Protein AF-A0A5E4JJA9-F1 (afdb_monomer_lite)

Secondary structure (DSSP, 8-state):
-------PPP---------TT---HHHHHHHT--SHHHHHHHHHHH-SEE-SSSEEPHHHHHHHHHHHHHH---GGGS--GGGHHHHHHHHHHHHHHH-GGG--

Radius of gyration: 18.64 Å; chains: 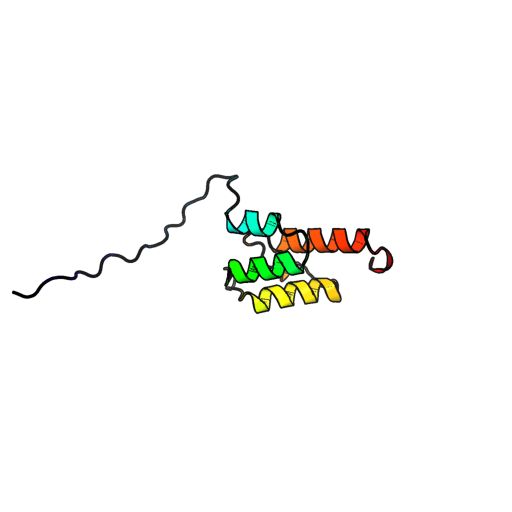1; bounding box: 67×38×30 Å

pLDDT: mean 76.67, std 15.08, range [46.06, 92.56]

Sequence (104 aa):
MVERFKAGPKPEFAGEKRPDGIKTFEEKLVDGAKTFDALYETIEKIGPVKGSRETFAPERLKRLIEEYREDGRSSIAITRTHGIRAKAIELLREEAIENPSRRY

Foldseek 3Di:
DDDDDDPDDDPPPPPDPPPPPDQDPLLVQCVPQLALVSNLVSLVVVAWDDAPPGIHGSVRLNVLLVCCLVVVDDLVVHGPPSNSSVSSVVNSVVVCVVPVVPDD

Structure (mmCIF, N/CA/C/O backbone):
data_AF-A0A5E4JJA9-F1
#
_entry.id   AF-A0A5E4JJA9-F1
#
loop_
_atom_site.group_PDB
_atom_si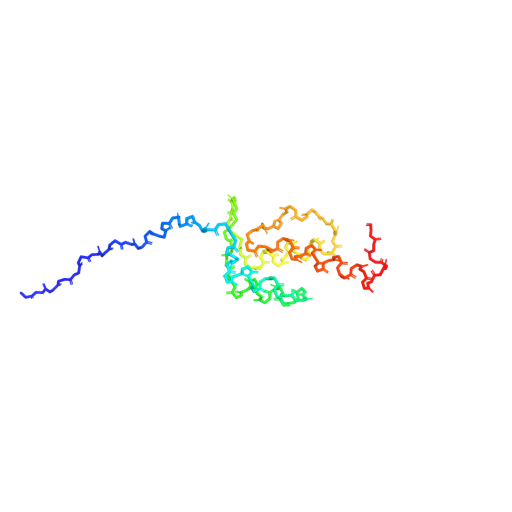te.id
_atom_site.type_symbol
_atom_site.label_atom_id
_atom_site.label_alt_id
_atom_site.label_comp_id
_atom_site.label_asym_id
_atom_site.label_entity_id
_atom_site.label_seq_id
_atom_site.pdbx_PDB_ins_code
_atom_site.Cartn_x
_atom_site.Cartn_y
_atom_site.Cartn_z
_atom_site.occupancy
_atom_site.B_iso_or_equiv
_atom_site.auth_seq_id
_atom_site.auth_comp_id
_atom_site.auth_asym_id
_atom_site.auth_atom_id
_atom_site.pdbx_PDB_model_num
ATOM 1 N N . MET A 1 1 ? -51.008 25.317 14.284 1.00 51.00 1 MET A N 1
ATOM 2 C CA . MET A 1 1 ? -50.347 24.070 14.710 1.00 51.00 1 MET A CA 1
ATOM 3 C C . MET A 1 1 ? -49.794 23.390 13.467 1.00 51.00 1 MET A C 1
ATOM 5 O O . MET A 1 1 ? -50.563 22.777 12.751 1.00 51.00 1 MET A O 1
ATOM 9 N N . VAL A 1 2 ? -48.514 23.608 13.160 1.00 51.53 2 VAL A N 1
ATOM 10 C CA . VAL A 1 2 ? -47.625 22.670 12.449 1.00 51.53 2 VAL A CA 1
ATOM 11 C C . VAL A 1 2 ? -46.193 23.136 12.701 1.00 51.53 2 VAL A C 1
ATOM 13 O O . VAL A 1 2 ? -45.882 24.324 12.626 1.00 51.53 2 VAL A O 1
ATOM 16 N N . GLU A 1 3 ? -45.382 22.187 13.136 1.00 50.22 3 GLU A N 1
ATOM 17 C CA . GLU A 1 3 ? -44.037 22.340 13.666 1.00 50.22 3 GLU A CA 1
ATOM 18 C C . GLU A 1 3 ? -42.979 22.549 12.566 1.00 50.22 3 GLU A C 1
ATOM 20 O O . GLU A 1 3 ? -43.141 22.087 11.442 1.00 50.22 3 GLU A O 1
ATOM 25 N N . ARG A 1 4 ? -41.921 23.298 12.932 1.00 55.94 4 ARG A N 1
ATOM 26 C CA . ARG A 1 4 ? -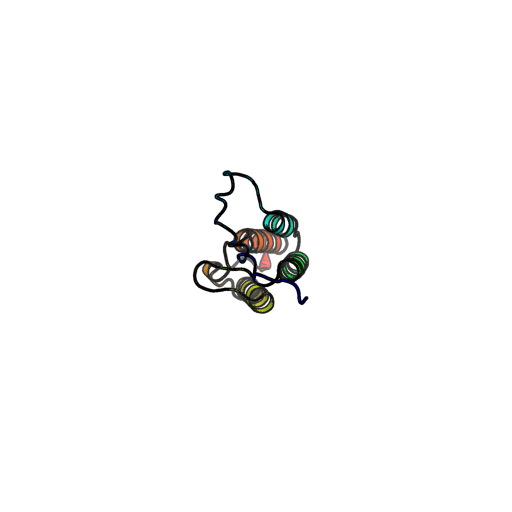40.466 23.009 12.804 1.00 55.94 4 ARG A CA 1
ATOM 27 C C . ARG A 1 4 ? -40.083 22.065 11.646 1.00 55.94 4 ARG A C 1
ATOM 29 O O . ARG A 1 4 ? -40.631 20.990 11.533 1.00 55.94 4 ARG A O 1
ATOM 36 N N . PHE A 1 5 ? -39.124 22.392 10.778 1.00 53.62 5 PHE A N 1
ATOM 37 C CA . PHE A 1 5 ? -37.686 22.351 11.075 1.00 53.62 5 PHE A CA 1
ATOM 38 C C . PHE A 1 5 ? -36.918 23.417 10.272 1.00 53.62 5 PHE A C 1
ATOM 40 O O . PHE A 1 5 ? -36.905 23.404 9.043 1.00 53.62 5 PHE A O 1
ATOM 47 N N . LYS A 1 6 ? -36.214 24.317 10.973 1.00 54.97 6 LYS A N 1
ATOM 48 C CA . LYS A 1 6 ? -35.096 25.069 10.389 1.00 54.97 6 LYS A CA 1
ATOM 49 C C . LYS A 1 6 ? -34.006 24.054 10.051 1.00 54.97 6 LYS A C 1
ATOM 51 O O . LYS A 1 6 ? -33.547 23.354 10.951 1.00 54.97 6 LYS A O 1
ATOM 56 N N . ALA A 1 7 ? -33.609 23.974 8.783 1.00 56.59 7 ALA A N 1
ATOM 57 C CA . ALA A 1 7 ? -32.418 23.243 8.376 1.00 56.59 7 ALA A CA 1
ATOM 58 C C . ALA A 1 7 ? -31.227 23.783 9.184 1.00 56.59 7 ALA A C 1
ATOM 60 O O . ALA A 1 7 ? -30.853 24.948 9.046 1.00 56.59 7 ALA A O 1
ATOM 61 N N . GLY A 1 8 ? -30.706 22.962 10.097 1.00 53.75 8 GLY A N 1
ATOM 62 C CA . GLY A 1 8 ? -29.507 23.289 10.856 1.00 53.75 8 GLY A CA 1
ATOM 63 C C . GLY A 1 8 ? -28.311 23.469 9.915 1.00 53.75 8 GLY A C 1
ATOM 64 O O . GLY A 1 8 ? -28.317 22.918 8.808 1.00 53.75 8 GLY A O 1
ATOM 65 N N . PRO A 1 9 ? -27.291 24.243 10.316 1.00 54.25 9 PRO A N 1
ATOM 66 C CA . PRO A 1 9 ? -26.072 24.355 9.532 1.00 54.25 9 PRO A CA 1
ATOM 67 C C . PRO A 1 9 ? -25.464 22.960 9.349 1.00 54.25 9 PRO A C 1
ATOM 69 O O . PRO A 1 9 ? -25.360 22.182 10.299 1.00 54.25 9 PRO A O 1
ATOM 72 N N . LYS A 1 10 ? -25.093 22.636 8.104 1.00 60.97 10 LYS A N 1
ATOM 73 C CA . LYS A 1 10 ? -24.273 21.459 7.790 1.00 60.97 10 LYS A CA 1
ATOM 74 C C . LYS A 1 10 ? -23.032 21.511 8.690 1.00 60.97 10 LYS A C 1
ATOM 76 O O . LYS A 1 10 ? -22.473 22.600 8.818 1.00 60.97 10 LYS A O 1
ATOM 81 N N . PRO A 1 11 ? -22.572 20.399 9.288 1.00 51.75 11 PRO A N 1
ATOM 82 C CA . PRO A 1 11 ? -21.258 20.393 9.905 1.00 51.75 11 PRO A CA 1
ATOM 83 C C . PRO A 1 11 ? -20.228 20.601 8.790 1.00 51.75 11 PRO A C 1
ATOM 85 O O . PRO A 1 11 ? -19.859 19.677 8.065 1.00 51.75 11 PRO A O 1
ATOM 88 N N . GLU A 1 12 ? -19.808 21.851 8.611 1.00 46.06 12 GLU A N 1
ATOM 89 C CA . GLU A 1 12 ? -18.504 22.167 8.058 1.00 46.06 12 GLU A CA 1
ATOM 90 C C . GLU A 1 12 ? -17.502 21.464 8.967 1.00 46.06 12 GLU A C 1
ATOM 92 O O . GLU A 1 12 ? -17.287 21.873 10.108 1.00 46.06 12 GLU A O 1
ATOM 97 N N . PHE A 1 13 ? -16.930 20.360 8.485 1.00 50.88 13 PHE A N 1
ATOM 98 C CA . PHE A 1 13 ? -15.725 19.790 9.068 1.00 50.88 13 PHE A CA 1
ATOM 99 C C . PHE A 1 13 ? -14.610 20.806 8.831 1.00 50.88 13 PHE A C 1
ATOM 101 O O . PHE A 1 13 ? -13.872 20.748 7.845 1.00 50.88 13 PHE A O 1
ATOM 108 N N . ALA A 1 14 ? -14.586 21.803 9.715 1.00 46.41 14 ALA A N 1
ATOM 109 C CA . ALA A 1 14 ? -13.540 22.783 9.851 1.00 46.41 14 ALA A CA 1
ATOM 110 C C . ALA A 1 14 ? -12.207 22.039 9.871 1.00 46.41 14 ALA A C 1
ATOM 112 O O . ALA A 1 14 ? -12.066 21.010 10.533 1.00 46.41 14 ALA A O 1
ATOM 113 N N . GLY A 1 15 ? -11.253 22.549 9.093 1.00 50.06 15 GLY A N 1
ATOM 114 C CA . GLY A 1 15 ? -9.887 22.058 9.055 1.00 50.06 15 GLY A CA 1
ATOM 115 C C . GLY A 1 15 ? -9.256 22.168 10.435 1.00 50.06 15 GLY A C 1
ATOM 116 O O . GLY A 1 15 ? -8.620 23.167 10.761 1.00 50.06 15 GLY A O 1
ATOM 117 N N . GLU A 1 16 ? -9.442 21.134 11.243 1.00 48.19 16 GLU A N 1
ATOM 118 C CA . GLU A 1 16 ? -8.781 20.983 12.520 1.00 48.19 16 GLU A CA 1
ATOM 119 C C . GLU A 1 16 ? -7.312 20.707 12.206 1.00 48.19 16 GLU A C 1
ATOM 121 O O . GLU A 1 16 ? -6.943 19.633 11.718 1.00 48.19 16 GLU A O 1
ATOM 126 N N . LYS A 1 17 ? -6.468 21.731 12.387 1.00 52.50 17 LYS A N 1
ATOM 127 C CA . LYS A 1 17 ? -5.017 21.558 12.407 1.00 52.50 17 LYS A CA 1
ATOM 128 C C . LYS A 1 17 ? -4.714 20.544 13.504 1.00 52.50 17 LYS A C 1
ATOM 130 O O . LYS A 1 17 ? -4.716 20.882 14.685 1.00 52.50 17 LYS A O 1
ATOM 135 N N . ARG A 1 18 ? -4.504 19.292 13.099 1.00 52.88 18 ARG A N 1
ATOM 136 C CA . ARG A 1 18 ? -4.121 18.214 14.006 1.00 52.88 18 ARG A CA 1
ATOM 137 C C . ARG A 1 18 ? -2.787 18.594 14.655 1.00 52.88 18 ARG A C 1
ATOM 139 O O . ARG A 1 18 ? -1.898 19.044 13.930 1.00 52.88 18 ARG A O 1
ATOM 146 N N . PRO A 1 19 ? -2.640 18.444 15.979 1.00 50.94 19 PRO A N 1
ATOM 147 C CA . PRO A 1 19 ? -1.357 18.645 16.634 1.00 50.94 19 PRO A CA 1
ATOM 148 C C . PRO A 1 19 ? -0.328 17.684 16.023 1.00 50.94 19 PRO A C 1
ATOM 150 O O . PRO A 1 19 ? -0.601 16.488 15.873 1.00 50.94 19 PRO A O 1
ATOM 153 N N . ASP A 1 20 ? 0.818 18.242 15.630 1.00 52.31 20 ASP A N 1
ATOM 154 C CA . ASP A 1 20 ? 2.006 17.555 15.116 1.00 52.31 20 ASP A CA 1
ATOM 155 C C . ASP A 1 20 ? 2.302 16.296 15.956 1.00 52.31 20 ASP A C 1
ATOM 157 O O . ASP A 1 20 ? 2.812 16.384 17.071 1.00 52.31 20 ASP A O 1
ATOM 161 N N . GLY A 1 21 ? 1.926 15.114 15.451 1.00 57.25 21 GLY A N 1
ATOM 162 C CA . GLY A 1 21 ? 2.277 13.821 16.057 1.00 57.25 21 GLY A CA 1
ATOM 163 C C . GLY A 1 21 ? 1.139 12.822 16.287 1.00 57.25 21 GLY A C 1
ATOM 164 O O . GLY A 1 21 ? 1.422 11.653 16.554 1.00 57.25 21 GLY A O 1
ATOM 165 N N . ILE A 1 22 ? -0.139 13.201 16.158 1.00 57.62 22 ILE A N 1
ATOM 166 C CA . ILE A 1 22 ? -1.238 12.227 16.302 1.00 57.62 22 ILE A CA 1
ATOM 167 C C . ILE A 1 22 ? -1.510 11.545 14.956 1.00 57.62 22 ILE A C 1
ATOM 169 O O . ILE A 1 22 ? -2.243 12.076 14.116 1.00 57.62 22 ILE A O 1
ATOM 173 N N . LYS A 1 23 ? -0.946 10.341 14.769 1.00 64.44 23 LYS A N 1
ATOM 174 C CA . LYS A 1 23 ? -1.325 9.446 13.662 1.00 64.44 23 LYS A CA 1
ATOM 175 C C . LYS A 1 23 ? -2.842 9.236 13.686 1.00 64.44 23 LYS A C 1
ATOM 177 O O . LYS A 1 23 ? -3.404 8.884 14.730 1.00 64.44 23 LYS A O 1
ATOM 182 N N . THR A 1 24 ? -3.505 9.434 12.547 1.00 77.38 24 THR A N 1
ATOM 183 C CA . THR A 1 24 ? -4.944 9.131 12.425 1.00 77.38 24 THR A CA 1
ATOM 184 C C . THR A 1 24 ? -5.235 7.663 12.689 1.00 77.38 24 THR A C 1
ATOM 186 O O . THR A 1 24 ? -4.360 6.816 12.532 1.00 77.38 24 THR A O 1
ATOM 189 N N . PHE A 1 25 ? -6.478 7.348 13.062 1.00 81.38 25 PHE A N 1
ATOM 190 C CA . PHE A 1 25 ? -6.924 5.958 13.174 1.00 81.38 25 PHE A CA 1
ATOM 191 C C . PHE A 1 25 ? -6.664 5.184 11.872 1.00 81.38 25 PHE A C 1
ATOM 193 O O . PHE A 1 25 ? -6.113 4.091 11.907 1.00 81.38 25 PHE A O 1
ATOM 200 N N . GLU A 1 26 ? -6.953 5.806 10.728 1.00 84.00 26 GLU A N 1
ATOM 201 C CA . GLU A 1 26 ? -6.692 5.257 9.393 1.00 84.00 26 GLU A CA 1
ATOM 202 C C . GLU A 1 26 ? -5.195 4.996 9.166 1.00 84.00 26 GLU A C 1
ATOM 204 O O . GLU A 1 26 ? -4.811 3.927 8.708 1.00 84.00 26 GLU A O 1
ATOM 209 N N . GLU A 1 27 ? -4.332 5.937 9.554 1.00 83.31 27 GLU A N 1
ATOM 210 C CA . GLU A 1 27 ? -2.880 5.776 9.431 1.00 83.31 27 GLU A CA 1
ATOM 211 C C . GLU A 1 27 ? -2.335 4.675 10.346 1.00 83.31 27 GLU A C 1
ATOM 213 O O . GLU A 1 27 ? -1.442 3.942 9.940 1.00 83.31 27 GLU A O 1
ATOM 218 N N . LYS A 1 28 ? -2.899 4.489 11.547 1.00 84.69 28 LYS A N 1
ATOM 219 C CA . LYS A 1 28 ? -2.544 3.363 12.429 1.00 84.69 28 LYS A CA 1
ATOM 220 C C . LYS A 1 28 ? -2.956 2.012 11.847 1.00 84.69 28 LYS A C 1
ATOM 222 O O . LYS A 1 28 ? -2.224 1.041 12.013 1.00 84.69 28 LYS A O 1
ATOM 227 N N . LEU A 1 29 ? -4.111 1.943 11.183 1.00 85.69 29 LEU A N 1
ATOM 228 C CA . LEU A 1 29 ? -4.546 0.724 10.501 1.00 85.69 29 LEU A CA 1
ATOM 229 C C . LEU A 1 29 ? -3.591 0.371 9.358 1.00 85.69 29 LEU A C 1
ATOM 231 O O . LEU A 1 29 ? -3.163 -0.775 9.251 1.00 85.69 29 LEU A O 1
ATOM 235 N N . VAL A 1 30 ? -3.217 1.366 8.546 1.00 88.75 30 VAL A N 1
ATOM 236 C CA . VAL A 1 30 ? -2.264 1.191 7.442 1.00 88.75 30 VAL A CA 1
ATOM 237 C C . VAL A 1 30 ? -0.890 0.766 7.970 1.00 88.75 30 VAL A C 1
ATOM 239 O O . VAL A 1 30 ? -0.309 -0.189 7.467 1.00 88.75 30 VAL A O 1
ATOM 242 N N . ASP A 1 31 ? -0.387 1.419 9.017 1.00 87.88 31 ASP A N 1
ATOM 243 C CA . ASP A 1 31 ? 0.898 1.110 9.664 1.00 87.88 31 ASP A CA 1
ATOM 244 C C . ASP A 1 31 ? 0.966 -0.345 10.170 1.00 87.88 31 ASP A C 1
ATOM 246 O O . ASP A 1 31 ? 1.995 -1.009 10.031 1.00 87.88 31 ASP A O 1
ATOM 250 N N . GLY A 1 32 ? -0.155 -0.870 10.678 1.00 87.00 32 GLY A N 1
ATOM 251 C CA . GLY A 1 32 ? -0.277 -2.242 11.175 1.00 87.00 32 GLY A CA 1
ATOM 252 C C . GLY A 1 32 ? -0.350 -3.336 10.101 1.00 87.00 32 GLY A C 1
ATOM 253 O O . GLY A 1 32 ? -0.225 -4.516 10.438 1.00 87.00 32 GLY A O 1
ATOM 2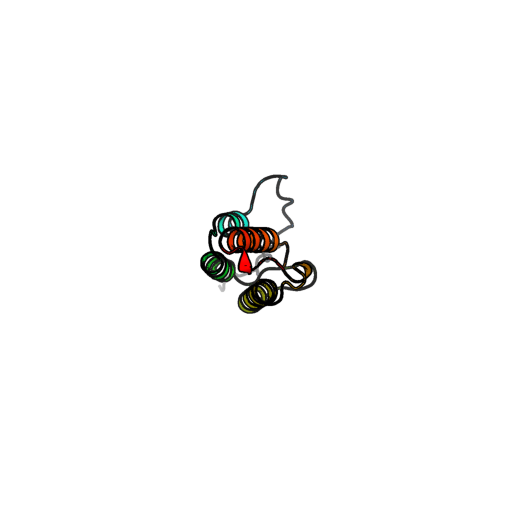54 N N . ALA A 1 33 ? -0.540 -2.993 8.824 1.00 90.25 33 ALA A N 1
ATOM 255 C CA . ALA A 1 33 ? -0.681 -3.973 7.749 1.00 90.25 33 ALA A CA 1
ATOM 256 C C . ALA A 1 33 ? 0.661 -4.650 7.414 1.00 90.25 33 ALA A C 1
ATOM 258 O O . ALA A 1 33 ? 1.527 -4.042 6.806 1.00 90.25 33 ALA A O 1
ATOM 259 N N . LYS A 1 34 ? 0.857 -5.921 7.778 1.00 88.94 34 LYS A N 1
ATOM 260 C CA . LYS A 1 34 ? 2.130 -6.638 7.529 1.00 88.94 34 LYS A CA 1
ATOM 261 C C . LYS A 1 34 ? 2.250 -7.282 6.146 1.00 88.94 34 LYS A C 1
ATOM 263 O O . LYS A 1 34 ? 3.300 -7.802 5.804 1.00 88.94 34 LYS A O 1
ATOM 268 N N . THR A 1 35 ? 1.171 -7.295 5.375 1.00 89.69 35 THR A N 1
ATOM 269 C CA . THR A 1 35 ? 1.118 -7.900 4.041 1.00 89.69 35 THR A CA 1
ATOM 270 C C . THR A 1 35 ? 0.356 -6.984 3.093 1.00 89.69 35 THR A C 1
ATOM 272 O O . THR A 1 35 ? -0.446 -6.153 3.530 1.00 89.69 35 THR A O 1
ATOM 275 N N . PHE A 1 36 ? 0.576 -7.146 1.786 1.00 89.69 36 PHE A N 1
ATOM 276 C CA . PHE A 1 36 ? -0.188 -6.418 0.769 1.00 89.69 36 PHE A CA 1
ATOM 277 C C . PHE A 1 36 ? -1.691 -6.692 0.878 1.00 89.69 36 PHE A C 1
ATOM 279 O O . PHE A 1 36 ? -2.482 -5.763 0.785 1.00 89.69 36 PHE A O 1
ATOM 286 N N . ASP A 1 37 ? -2.076 -7.934 1.170 1.00 90.25 37 ASP A N 1
ATOM 287 C CA . ASP A 1 37 ? -3.475 -8.318 1.376 1.00 90.25 37 ASP A CA 1
ATOM 288 C C . ASP A 1 37 ? -4.118 -7.542 2.542 1.00 90.25 37 ASP A C 1
ATOM 290 O O . ASP A 1 37 ? -5.135 -6.870 2.366 1.00 90.25 37 ASP A O 1
ATOM 294 N N . ALA A 1 38 ? -3.435 -7.482 3.694 1.00 90.75 38 ALA A N 1
ATOM 295 C CA . ALA A 1 38 ? -3.887 -6.697 4.843 1.00 90.75 38 ALA A CA 1
ATOM 296 C C . ALA A 1 38 ? -3.951 -5.188 4.535 1.00 90.75 38 ALA A C 1
ATOM 298 O O . ALA A 1 38 ? -4.828 -4.475 5.037 1.00 90.75 38 ALA A O 1
ATOM 299 N N . LEU A 1 39 ? -3.037 -4.682 3.699 1.00 90.50 39 LEU A N 1
ATOM 300 C CA . LEU A 1 39 ? -3.063 -3.297 3.234 1.00 90.50 39 LEU A CA 1
ATOM 301 C C . LEU A 1 39 ? -4.282 -3.049 2.333 1.00 90.50 39 LEU A C 1
ATOM 303 O O . LEU A 1 39 ? -4.949 -2.026 2.483 1.00 90.50 39 LEU A O 1
ATOM 307 N N . TYR A 1 40 ? -4.615 -3.982 1.442 1.00 92.56 40 TYR A N 1
ATOM 308 C CA . TYR A 1 40 ? -5.772 -3.898 0.550 1.00 92.56 40 TYR A CA 1
ATOM 309 C C . TYR A 1 40 ? -7.096 -3.930 1.307 1.00 92.56 40 TYR A C 1
ATOM 311 O O . TYR A 1 40 ? -7.955 -3.086 1.038 1.00 92.56 40 TYR A O 1
ATOM 319 N N . GLU A 1 41 ? -7.241 -4.819 2.289 1.00 92.06 41 GLU A N 1
ATOM 320 C CA . GLU A 1 41 ? -8.402 -4.832 3.182 1.00 92.06 41 GLU A CA 1
ATOM 321 C C . GLU A 1 41 ? -8.531 -3.519 3.961 1.00 92.06 41 GLU A C 1
ATOM 323 O O . GLU A 1 41 ? -9.626 -2.991 4.158 1.00 92.06 41 GLU A O 1
ATOM 328 N N . THR A 1 42 ? -7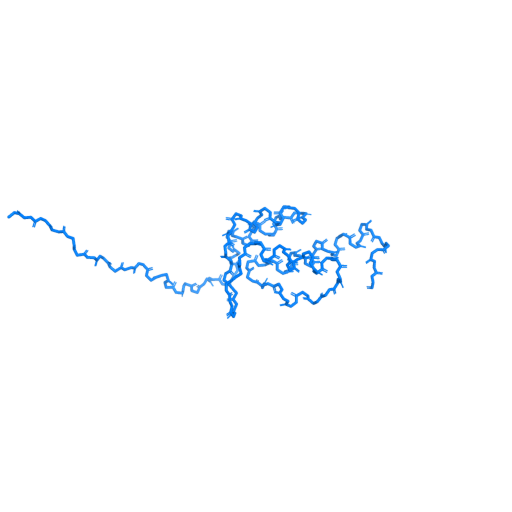.404 -2.973 4.420 1.00 91.06 42 THR A N 1
ATOM 329 C CA . THR A 1 42 ? -7.389 -1.709 5.158 1.00 91.06 42 THR A CA 1
ATOM 330 C C . THR A 1 42 ? -7.838 -0.550 4.274 1.00 91.06 42 THR A C 1
ATOM 332 O O . THR A 1 42 ? -8.664 0.256 4.695 1.00 91.06 42 THR A O 1
ATOM 335 N N . ILE A 1 43 ? -7.354 -0.488 3.032 1.00 89.75 43 ILE A N 1
ATOM 336 C CA . ILE A 1 43 ? -7.774 0.515 2.046 1.00 89.75 43 ILE A CA 1
ATOM 337 C C . ILE A 1 43 ? -9.280 0.406 1.762 1.00 89.75 43 ILE A C 1
ATOM 339 O O . ILE A 1 43 ? -9.950 1.430 1.648 1.00 89.75 43 ILE A O 1
ATOM 343 N N . GLU A 1 44 ? -9.843 -0.803 1.702 1.00 90.94 44 GLU A N 1
ATOM 344 C CA . GLU A 1 44 ? -11.295 -0.987 1.568 1.00 90.94 44 GLU A CA 1
ATOM 345 C C . GLU A 1 44 ? -12.078 -0.503 2.780 1.00 90.94 44 GLU A C 1
ATOM 347 O O . GLU A 1 44 ? -13.105 0.151 2.615 1.00 90.94 44 GLU A O 1
ATOM 352 N N . LYS A 1 45 ? -11.586 -0.786 3.990 1.00 88.56 45 LYS A N 1
ATOM 353 C CA . LYS A 1 45 ? -12.221 -0.346 5.240 1.00 88.56 45 LYS A CA 1
ATOM 354 C C . LYS A 1 45 ? -12.186 1.174 5.401 1.00 88.56 45 LYS A C 1
ATOM 356 O O . LYS A 1 45 ? -13.140 1.743 5.920 1.00 88.56 45 LYS A O 1
ATOM 361 N N . ILE A 1 46 ? -11.105 1.823 4.963 1.00 87.88 46 ILE A N 1
ATOM 362 C CA . ILE A 1 46 ? -10.978 3.290 4.954 1.00 87.88 46 ILE A CA 1
ATOM 363 C C . ILE A 1 46 ? -11.903 3.897 3.891 1.00 87.88 46 ILE A C 1
ATOM 365 O O . ILE A 1 46 ? -12.516 4.939 4.117 1.00 87.88 46 ILE A O 1
ATOM 369 N N . GLY A 1 47 ? -12.035 3.234 2.742 1.00 88.19 47 GLY A N 1
ATOM 370 C CA . GLY A 1 47 ? -12.848 3.713 1.635 1.00 88.19 47 GLY A CA 1
ATOM 371 C C . GLY A 1 47 ? -12.114 4.749 0.772 1.00 88.19 47 GLY A C 1
ATOM 372 O O . GLY A 1 47 ? -10.886 4.720 0.662 1.00 88.19 47 GLY A O 1
ATOM 373 N N . PRO A 1 48 ? -12.845 5.640 0.078 1.00 89.00 48 PRO A N 1
ATOM 374 C CA . PRO A 1 48 ? -12.245 6.612 -0.830 1.00 89.00 48 PRO A CA 1
ATOM 375 C C . PRO A 1 48 ? -11.300 7.575 -0.107 1.00 89.00 48 PRO A C 1
ATOM 377 O O . PRO A 1 48 ? -11.700 8.311 0.794 1.00 89.00 48 PRO A O 1
ATOM 380 N N . VAL A 1 49 ? -10.048 7.625 -0.554 1.00 87.50 49 VAL A N 1
ATOM 381 C CA . VAL A 1 49 ? -9.009 8.447 0.067 1.00 87.50 49 VAL A CA 1
ATOM 382 C C . VAL A 1 49 ? -8.837 9.743 -0.707 1.00 87.50 49 VAL A C 1
ATOM 384 O O . VAL A 1 49 ? -8.529 9.748 -1.902 1.00 87.50 49 VAL A O 1
ATOM 387 N N . LYS A 1 50 ? -8.972 10.875 -0.017 1.00 83.69 50 LYS A N 1
ATOM 388 C CA . LYS A 1 50 ? -8.738 12.187 -0.621 1.00 83.69 50 LYS A CA 1
ATOM 389 C C . LYS A 1 50 ? -7.235 12.445 -0.765 1.00 83.69 50 LYS A C 1
ATOM 391 O O . LYS A 1 50 ? -6.508 12.576 0.222 1.00 83.69 50 LYS A O 1
ATOM 396 N N . GLY A 1 51 ? -6.762 12.508 -2.004 1.00 83.25 51 GLY A N 1
ATOM 397 C CA . GLY A 1 51 ? -5.417 12.960 -2.341 1.00 83.25 51 GLY A CA 1
ATOM 398 C C . GLY A 1 51 ? -5.355 14.473 -2.549 1.00 83.25 51 GLY A C 1
ATOM 399 O O . GLY A 1 51 ? -6.347 15.190 -2.428 1.00 83.25 51 GLY A O 1
ATOM 400 N N . SER A 1 52 ? -4.165 14.971 -2.897 1.00 80.31 52 SER A N 1
ATOM 401 C CA . SER A 1 52 ? -3.950 16.409 -3.127 1.00 80.31 52 SER A CA 1
ATOM 402 C C . SER A 1 52 ? -4.610 16.938 -4.405 1.00 80.31 52 SER A C 1
ATOM 404 O O . SER A 1 52 ? -4.936 18.117 -4.463 1.00 80.31 52 SER A O 1
ATOM 406 N N . ARG A 1 53 ? -4.770 16.096 -5.437 1.00 78.62 53 ARG A N 1
ATOM 407 C CA . ARG A 1 53 ? -5.317 16.491 -6.752 1.00 78.62 53 ARG A CA 1
ATOM 408 C C . ARG A 1 53 ? -6.666 15.849 -7.061 1.00 78.62 53 ARG A C 1
ATOM 410 O O . ARG A 1 53 ? -7.465 16.435 -7.777 1.00 78.62 53 ARG A O 1
ATOM 417 N N . GLU A 1 54 ? -6.917 14.663 -6.520 1.00 85.50 54 GLU A N 1
ATOM 418 C CA . GLU A 1 54 ? -8.123 13.881 -6.776 1.00 85.50 54 GLU A CA 1
ATOM 419 C C . GLU A 1 54 ? -8.450 12.981 -5.581 1.00 85.50 54 GLU A C 1
ATOM 421 O O . GLU A 1 54 ? -7.616 12.776 -4.695 1.00 85.50 54 GLU A O 1
ATOM 426 N N . THR A 1 55 ? -9.670 12.447 -5.560 1.00 88.50 55 THR A N 1
ATOM 427 C CA . THR A 1 55 ? -10.062 11.400 -4.610 1.00 88.50 55 THR A CA 1
ATOM 428 C C . THR A 1 55 ? -9.843 10.052 -5.271 1.00 88.50 55 THR A C 1
ATOM 430 O O . THR A 1 55 ? -10.334 9.809 -6.372 1.00 88.50 55 THR A O 1
ATOM 433 N N . PHE A 1 56 ? -9.107 9.179 -4.599 1.00 87.94 56 PHE A N 1
ATOM 434 C CA . PHE A 1 56 ? -8.816 7.849 -5.091 1.00 87.94 56 PHE A CA 1
ATOM 435 C C . PHE A 1 56 ? -9.819 6.854 -4.518 1.00 87.94 56 PHE A C 1
ATOM 437 O O . PHE A 1 56 ? -9.965 6.738 -3.302 1.00 87.94 56 PHE A O 1
ATOM 444 N N . ALA A 1 57 ? -10.491 6.116 -5.398 1.00 90.50 57 ALA A N 1
ATOM 445 C CA . ALA A 1 57 ? -11.286 4.967 -4.992 1.00 90.50 57 ALA A CA 1
ATOM 446 C C . ALA A 1 57 ? -10.372 3.826 -4.490 1.00 90.50 57 ALA A C 1
ATOM 448 O O . ALA A 1 57 ? -9.251 3.696 -4.999 1.00 90.50 57 ALA A O 1
ATOM 449 N N . PRO A 1 58 ? -10.845 2.975 -3.559 1.00 90.25 58 PRO A N 1
ATOM 450 C CA . PRO A 1 58 ? -10.085 1.834 -3.044 1.00 90.25 58 PRO A CA 1
ATOM 451 C C . PRO A 1 58 ? -9.504 0.946 -4.146 1.00 90.25 58 PRO A C 1
ATOM 453 O O . PRO A 1 58 ? -8.304 0.694 -4.169 1.00 90.25 58 PRO A O 1
ATOM 456 N N . GLU A 1 59 ? -10.328 0.548 -5.117 1.00 89.62 59 GLU A N 1
ATOM 457 C CA . GLU A 1 59 ? -9.918 -0.311 -6.237 1.00 89.62 59 GLU A CA 1
ATOM 458 C C . GLU A 1 59 ? -8.792 0.314 -7.066 1.00 89.62 59 GLU A C 1
ATOM 460 O O . GLU A 1 59 ? -7.842 -0.359 -7.467 1.00 89.62 59 GLU A O 1
ATOM 465 N N . ARG A 1 60 ? -8.855 1.633 -7.275 1.00 89.00 60 ARG A N 1
ATOM 466 C CA . ARG A 1 60 ? -7.818 2.360 -8.008 1.00 89.00 60 ARG A CA 1
ATOM 467 C C . ARG A 1 60 ? -6.512 2.416 -7.221 1.00 89.00 60 ARG A C 1
ATOM 469 O O . ARG A 1 60 ? -5.456 2.277 -7.824 1.00 89.00 60 ARG A O 1
ATOM 476 N N . LEU A 1 61 ? -6.566 2.590 -5.899 1.00 88.81 61 LEU A N 1
ATOM 477 C CA . LEU A 1 61 ? -5.368 2.532 -5.055 1.00 88.81 61 LEU A CA 1
ATOM 478 C C . LEU A 1 61 ? -4.732 1.148 -5.064 1.00 88.81 61 LEU A C 1
ATOM 480 O O . LEU A 1 61 ? -3.521 1.060 -5.236 1.00 88.81 61 LEU A O 1
ATOM 484 N N . LYS A 1 62 ? -5.537 0.087 -4.933 1.00 90.81 62 LYS A N 1
ATOM 485 C CA . LYS A 1 62 ? -5.054 -1.296 -5.025 1.00 90.81 62 LYS A CA 1
ATOM 486 C C . LYS A 1 62 ? -4.317 -1.529 -6.340 1.00 90.81 62 LYS A C 1
ATOM 488 O O . LYS A 1 62 ? -3.182 -1.987 -6.327 1.00 90.81 62 LYS A O 1
ATOM 493 N N . ARG A 1 63 ? -4.918 -1.114 -7.460 1.00 89.69 63 ARG A N 1
ATOM 494 C CA . ARG A 1 63 ? -4.299 -1.237 -8.784 1.00 89.69 63 ARG A CA 1
ATOM 495 C C . ARG A 1 63 ? -2.961 -0.504 -8.878 1.00 89.69 63 ARG A C 1
ATOM 497 O O . ARG A 1 63 ? -2.002 -1.076 -9.368 1.00 89.69 63 ARG A O 1
ATOM 504 N N . LEU A 1 64 ? -2.874 0.725 -8.367 1.00 88.62 64 LEU A N 1
ATOM 505 C CA . LEU A 1 64 ? -1.621 1.489 -8.371 1.00 88.62 64 LEU A CA 1
ATOM 506 C C . LEU A 1 64 ? -0.519 0.828 -7.530 1.00 88.62 64 LEU A C 1
ATOM 508 O O . LEU A 1 64 ? 0.658 0.959 -7.860 1.00 88.62 64 LEU A O 1
ATOM 512 N N . ILE A 1 65 ? -0.887 0.153 -6.438 1.00 88.56 65 ILE A N 1
ATOM 513 C CA . ILE A 1 65 ? 0.057 -0.598 -5.603 1.00 88.56 65 ILE A CA 1
ATOM 514 C C . ILE A 1 65 ? 0.505 -1.877 -6.320 1.00 88.56 65 ILE A C 1
ATOM 516 O O . ILE A 1 65 ? 1.696 -2.170 -6.316 1.00 88.56 65 ILE A O 1
ATOM 520 N N . GLU A 1 66 ? -0.403 -2.592 -6.981 1.00 88.75 66 GLU A N 1
ATOM 521 C CA . GLU A 1 66 ? -0.056 -3.768 -7.790 1.00 88.75 66 GLU A CA 1
ATOM 522 C C . GLU A 1 66 ? 0.844 -3.388 -8.976 1.00 88.75 66 GLU A C 1
ATOM 524 O O . GLU A 1 66 ? 1.904 -3.977 -9.136 1.00 88.75 66 GLU A O 1
ATOM 529 N N . GLU A 1 67 ? 0.528 -2.325 -9.727 1.00 86.12 67 GLU A N 1
ATOM 530 C CA . GLU A 1 67 ? 1.398 -1.812 -10.803 1.00 86.12 67 GLU A CA 1
ATOM 531 C C . GLU A 1 67 ? 2.790 -1.413 -10.278 1.00 86.12 67 GLU A C 1
ATOM 533 O O . GLU A 1 67 ? 3.802 -1.568 -10.963 1.00 86.12 67 GLU A O 1
ATOM 538 N N . TYR A 1 68 ? 2.863 -0.892 -9.050 1.00 85.38 68 TYR A N 1
ATOM 539 C CA . TYR A 1 68 ? 4.133 -0.597 -8.389 1.00 85.38 68 TYR A CA 1
ATOM 540 C C . TYR A 1 68 ? 4.904 -1.874 -8.026 1.00 85.38 68 TYR A C 1
ATOM 542 O O . TYR A 1 68 ? 6.125 -1.913 -8.165 1.00 85.38 68 TYR A O 1
ATOM 550 N N . ARG A 1 69 ? 4.195 -2.910 -7.575 1.00 83.38 69 ARG A N 1
ATOM 551 C CA . ARG A 1 69 ? 4.751 -4.206 -7.180 1.00 83.38 69 ARG A CA 1
ATOM 552 C C . ARG A 1 69 ? 5.228 -5.036 -8.374 1.00 83.38 69 ARG A C 1
ATOM 554 O O . ARG A 1 69 ? 6.251 -5.703 -8.259 1.00 83.38 69 ARG A O 1
ATOM 561 N N . GLU A 1 70 ? 4.506 -5.006 -9.492 1.00 82.81 70 GLU A N 1
ATOM 562 C CA . GLU A 1 70 ? 4.816 -5.794 -10.690 1.00 82.81 70 GLU A CA 1
ATOM 563 C C . GLU A 1 70 ? 5.900 -5.148 -11.561 1.00 82.81 70 GLU A C 1
ATOM 565 O O . GLU A 1 70 ? 6.886 -5.802 -11.892 1.00 82.81 70 GLU A O 1
ATOM 570 N N . ASP A 1 71 ? 5.749 -3.866 -11.912 1.00 75.38 71 ASP A N 1
ATOM 571 C CA . ASP A 1 71 ? 6.643 -3.187 -12.861 1.00 75.38 71 ASP A CA 1
ATOM 572 C C . ASP A 1 71 ? 7.753 -2.364 -12.181 1.00 75.38 71 ASP A C 1
ATOM 574 O O . ASP A 1 71 ? 8.575 -1.751 -12.865 1.00 75.38 71 ASP A O 1
ATOM 578 N N . GLY A 1 72 ? 7.752 -2.245 -10.847 1.00 67.88 72 GLY A N 1
ATOM 579 C CA . GLY A 1 72 ? 8.681 -1.354 -10.137 1.00 67.88 72 GLY A CA 1
ATOM 580 C C . GLY A 1 72 ? 8.539 0.116 -10.556 1.00 67.88 72 GLY A C 1
ATOM 581 O O . GLY A 1 72 ? 9.487 0.898 -10.450 1.00 67.88 72 GLY A O 1
ATOM 582 N N . ARG A 1 73 ? 7.364 0.498 -11.086 1.00 69.62 73 ARG A N 1
ATOM 583 C CA . ARG A 1 73 ? 7.066 1.857 -11.566 1.00 69.62 73 ARG A CA 1
ATOM 584 C C . ARG A 1 73 ? 7.158 2.882 -10.440 1.00 69.62 73 ARG A C 1
ATOM 586 O O . ARG A 1 73 ? 7.493 2.588 -9.306 1.00 69.62 73 ARG A O 1
ATOM 593 N N . SER A 1 74 ? 6.898 4.153 -10.719 1.00 71.75 74 SER A N 1
ATOM 594 C CA . SER A 1 74 ? 7.070 5.179 -9.692 1.00 71.75 74 SER A CA 1
ATOM 595 C C . SER A 1 74 ? 5.973 5.133 -8.619 1.00 71.75 74 SER A C 1
ATOM 597 O O . SER A 1 74 ? 4.805 5.395 -8.906 1.00 71.75 74 SER A O 1
ATOM 599 N N . SER A 1 75 ? 6.360 4.956 -7.348 1.00 77.62 75 SER A N 1
ATOM 600 C CA . SER A 1 75 ? 5.471 5.097 -6.174 1.00 77.62 75 SER A CA 1
ATOM 601 C C . SER A 1 75 ? 4.824 6.484 -6.046 1.00 77.62 75 SER A C 1
ATOM 603 O O . SER A 1 75 ? 3.983 6.698 -5.176 1.00 77.62 75 SER A O 1
ATOM 605 N N . ILE A 1 76 ? 5.213 7.446 -6.891 1.00 75.94 76 ILE A N 1
ATOM 606 C CA . ILE A 1 76 ? 4.652 8.800 -6.962 1.00 75.94 76 ILE A CA 1
ATOM 607 C C . ILE A 1 76 ? 3.149 8.778 -7.265 1.00 75.94 76 ILE A C 1
ATOM 609 O O . ILE A 1 76 ? 2.438 9.673 -6.808 1.00 75.94 76 ILE A O 1
ATOM 613 N N . ALA A 1 77 ? 2.661 7.768 -7.992 1.00 76.25 77 ALA A N 1
ATOM 614 C CA . ALA A 1 77 ? 1.238 7.636 -8.290 1.00 76.25 77 ALA A CA 1
ATOM 615 C C . ALA A 1 77 ? 0.398 7.267 -7.051 1.00 76.25 77 ALA A C 1
ATOM 617 O O . ALA A 1 77 ? -0.795 7.562 -7.011 1.00 76.25 77 ALA A O 1
ATOM 618 N N . ILE A 1 78 ? 1.013 6.670 -6.023 1.00 84.31 78 ILE A N 1
ATOM 619 C CA . ILE A 1 78 ? 0.335 6.268 -4.789 1.00 84.31 78 ILE A CA 1
ATOM 620 C C . ILE A 1 78 ? 0.196 7.483 -3.869 1.00 84.31 78 ILE A C 1
ATOM 622 O O . ILE A 1 78 ? 1.152 8.225 -3.615 1.00 84.31 78 ILE A O 1
ATOM 626 N N . THR A 1 79 ? -1.006 7.680 -3.328 1.00 86.00 79 THR A N 1
ATOM 627 C CA . THR A 1 79 ? -1.262 8.794 -2.415 1.00 86.00 79 THR A CA 1
ATOM 628 C C . THR A 1 79 ? -0.425 8.694 -1.136 1.00 86.00 79 THR A C 1
ATOM 630 O O . THR A 1 79 ? -0.227 7.623 -0.562 1.00 86.00 79 THR A O 1
ATOM 633 N N . ARG A 1 80 ? 0.051 9.848 -0.657 1.00 86.38 80 ARG A N 1
ATOM 634 C CA . ARG A 1 80 ? 0.727 9.969 0.646 1.00 86.38 80 ARG A CA 1
ATOM 635 C C . ARG A 1 80 ? -0.258 10.010 1.817 1.00 86.38 80 ARG A C 1
ATOM 637 O O . ARG A 1 80 ? 0.172 9.922 2.962 1.00 86.38 80 ARG A O 1
ATOM 644 N N . THR A 1 81 ? -1.553 10.175 1.543 1.00 86.44 81 THR A N 1
ATOM 645 C CA . THR A 1 81 ? -2.593 10.249 2.575 1.00 86.44 81 THR A CA 1
ATOM 646 C C . THR A 1 81 ? -2.616 8.961 3.409 1.00 86.44 81 THR A C 1
ATOM 648 O O . THR A 1 81 ? -2.468 7.869 2.861 1.00 86.44 81 THR A O 1
ATOM 651 N N . HIS A 1 82 ? -2.778 9.100 4.729 1.00 84.12 82 HIS A N 1
ATOM 652 C CA . HIS A 1 82 ? -2.803 8.006 5.716 1.00 84.12 82 HIS A CA 1
ATOM 653 C C . HIS A 1 82 ? -1.577 7.076 5.688 1.00 84.12 82 HIS A C 1
ATOM 655 O O . HIS A 1 82 ? -1.665 5.932 6.117 1.00 84.12 82 HIS A O 1
ATOM 661 N N . GLY A 1 83 ? -0.441 7.524 5.143 1.00 85.44 83 GLY A N 1
ATOM 662 C CA . GLY A 1 83 ? 0.783 6.719 5.103 1.00 85.44 83 GLY A CA 1
ATOM 663 C C . GLY A 1 83 ? 0.777 5.565 4.092 1.00 85.44 83 GLY A C 1
ATOM 664 O O . GLY A 1 83 ? 1.73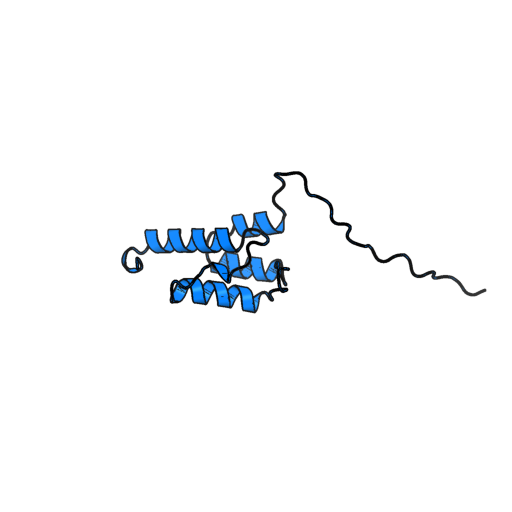2 4.792 4.068 1.00 85.44 83 GLY A O 1
ATOM 665 N N . ILE A 1 84 ? -0.229 5.467 3.211 1.00 88.69 84 ILE A N 1
ATOM 666 C CA . ILE A 1 84 ? -0.402 4.339 2.272 1.00 88.69 84 ILE A CA 1
ATOM 667 C C . ILE A 1 84 ? 0.840 4.129 1.401 1.00 88.69 84 ILE A C 1
ATOM 669 O O . ILE A 1 84 ? 1.361 3.019 1.316 1.00 88.69 84 ILE A O 1
ATOM 673 N N . ARG A 1 85 ? 1.368 5.200 0.794 1.00 89.56 85 ARG A N 1
ATOM 674 C CA . ARG A 1 85 ? 2.593 5.121 -0.015 1.00 89.56 85 ARG A CA 1
ATOM 675 C C . ARG A 1 85 ? 3.794 4.610 0.778 1.00 89.56 85 ARG A C 1
ATOM 677 O O . ARG A 1 85 ? 4.551 3.797 0.260 1.00 89.56 85 ARG A O 1
ATOM 684 N N . ALA A 1 86 ? 4.000 5.123 1.990 1.00 89.06 86 ALA A N 1
ATOM 685 C CA . ALA A 1 86 ? 5.144 4.730 2.807 1.00 89.06 86 ALA A CA 1
ATOM 686 C C . ALA A 1 86 ? 5.066 3.238 3.141 1.00 89.06 86 ALA A C 1
ATOM 688 O O . ALA A 1 86 ? 6.046 2.520 2.952 1.00 89.06 86 ALA A O 1
ATOM 689 N N . LYS A 1 87 ? 3.873 2.767 3.518 1.00 90.69 87 LYS A N 1
ATOM 690 C CA . LYS A 1 87 ? 3.647 1.364 3.838 1.00 90.69 87 LYS A CA 1
ATOM 691 C C . LYS A 1 87 ? 3.806 0.436 2.636 1.00 90.69 87 LYS A C 1
ATOM 693 O O . LYS A 1 87 ? 4.458 -0.591 2.749 1.00 90.69 87 LYS A O 1
ATOM 698 N N . ALA A 1 88 ? 3.286 0.815 1.470 1.00 88.94 88 ALA A N 1
ATOM 699 C CA . ALA A 1 88 ? 3.468 0.035 0.246 1.00 88.94 88 ALA A CA 1
ATOM 700 C C . ALA A 1 88 ? 4.955 -0.126 -0.131 1.00 88.94 88 ALA A C 1
ATOM 702 O O . ALA A 1 88 ? 5.373 -1.193 -0.571 1.00 88.94 88 ALA A O 1
ATOM 703 N N . ILE A 1 89 ? 5.770 0.920 0.064 1.00 88.50 89 ILE A N 1
ATOM 704 C CA . ILE A 1 89 ? 7.222 0.860 -0.168 1.00 88.50 89 ILE A CA 1
ATOM 705 C C . ILE A 1 89 ? 7.909 -0.047 0.859 1.00 88.50 89 ILE A C 1
ATOM 707 O O . ILE A 1 89 ? 8.819 -0.784 0.489 1.00 88.50 89 ILE A O 1
ATOM 711 N N . GLU A 1 90 ? 7.504 0.025 2.128 1.00 89.62 90 GLU A N 1
ATOM 712 C CA . GLU A 1 90 ? 8.020 -0.839 3.195 1.00 89.62 90 GLU A CA 1
ATOM 713 C C . GLU A 1 90 ? 7.769 -2.316 2.876 1.00 89.62 90 GLU A C 1
ATOM 715 O O . GLU A 1 90 ? 8.731 -3.071 2.759 1.00 89.62 90 GLU A O 1
ATOM 720 N N . LEU A 1 91 ? 6.517 -2.681 2.583 1.00 89.44 91 LEU A N 1
ATOM 721 C CA . LEU A 1 91 ? 6.134 -4.050 2.228 1.00 89.44 91 LEU A CA 1
ATOM 722 C C . LEU A 1 91 ? 6.880 -4.566 0.993 1.00 89.44 91 LEU A C 1
ATOM 724 O O . LEU A 1 91 ? 7.294 -5.721 0.956 1.00 89.44 91 LEU A O 1
ATOM 728 N N . LEU A 1 92 ? 7.098 -3.714 -0.015 1.00 86.56 92 LEU A N 1
ATOM 729 C CA . LEU A 1 92 ? 7.862 -4.106 -1.200 1.00 86.56 92 LEU A CA 1
ATOM 730 C C . LEU A 1 92 ? 9.339 -4.362 -0.869 1.00 86.56 92 LEU A C 1
ATOM 732 O O . LEU A 1 92 ? 9.948 -5.281 -1.413 1.00 86.56 92 LEU A O 1
ATOM 736 N N . ARG A 1 93 ? 9.931 -3.554 0.019 1.00 84.38 93 ARG A N 1
ATOM 737 C CA . ARG A 1 93 ? 11.307 -3.774 0.483 1.00 84.38 93 ARG A CA 1
ATOM 738 C C . ARG A 1 93 ? 11.420 -5.068 1.275 1.00 84.38 93 ARG A C 1
ATOM 740 O O . ARG A 1 93 ? 12.390 -5.786 1.066 1.00 84.38 93 ARG A O 1
ATOM 747 N N . GLU A 1 94 ? 10.459 -5.355 2.149 1.00 85.19 94 GLU A N 1
ATOM 748 C CA . GLU A 1 94 ? 10.397 -6.616 2.895 1.00 85.19 94 GLU A CA 1
ATOM 749 C C . GLU A 1 94 ? 10.297 -7.809 1.933 1.00 85.19 94 GLU A C 1
ATOM 751 O O . GLU A 1 94 ? 11.132 -8.710 1.996 1.00 85.19 94 GLU A O 1
ATOM 756 N N . GLU A 1 95 ? 9.402 -7.750 0.943 1.00 80.56 95 GLU A N 1
ATOM 757 C CA . GLU A 1 95 ? 9.256 -8.799 -0.076 1.00 80.56 95 GLU A CA 1
ATOM 758 C C . GLU A 1 95 ? 10.544 -9.001 -0.903 1.00 80.56 95 GLU A C 1
ATOM 760 O O . GLU A 1 95 ? 10.922 -10.131 -1.207 1.00 80.56 95 GLU A O 1
ATOM 765 N N . ALA A 1 96 ? 11.269 -7.925 -1.230 1.00 76.50 96 ALA A N 1
ATOM 766 C CA . ALA A 1 96 ? 12.552 -7.993 -1.940 1.00 76.50 96 ALA A CA 1
ATOM 767 C C . ALA A 1 96 ? 13.727 -8.483 -1.067 1.00 76.50 96 ALA A C 1
ATOM 769 O O . ALA A 1 96 ? 14.753 -8.921 -1.597 1.00 76.50 96 ALA A O 1
ATOM 770 N N . ILE A 1 97 ? 13.619 -8.377 0.261 1.00 73.44 97 ILE A N 1
ATOM 771 C CA . ILE A 1 97 ? 14.577 -8.964 1.209 1.00 73.44 97 ILE A CA 1
ATOM 772 C C . ILE A 1 97 ? 14.310 -10.465 1.343 1.00 73.44 97 ILE A C 1
ATOM 774 O O . ILE A 1 97 ? 15.259 -11.247 1.300 1.00 73.44 97 ILE A O 1
ATOM 778 N N . GLU A 1 98 ? 13.043 -10.864 1.466 1.00 68.19 98 GLU A N 1
ATOM 779 C CA . GLU A 1 98 ? 12.642 -12.272 1.561 1.00 68.19 98 GLU A CA 1
ATOM 780 C C . GLU A 1 98 ? 12.836 -13.030 0.238 1.00 68.19 98 GLU A C 1
ATOM 782 O O . GLU A 1 98 ? 13.148 -14.220 0.250 1.00 68.19 98 GLU A O 1
ATOM 787 N N . ASN A 1 99 ? 12.725 -12.346 -0.906 1.00 65.50 99 ASN A N 1
ATOM 788 C CA . ASN A 1 99 ? 12.940 -12.921 -2.230 1.00 65.50 99 ASN A CA 1
ATOM 789 C C . ASN A 1 99 ? 14.035 -12.161 -3.014 1.00 65.50 99 ASN A C 1
ATOM 791 O O . ASN A 1 99 ? 13.735 -11.242 -3.786 1.00 65.50 99 ASN A O 1
ATOM 795 N N . PRO A 1 100 ? 15.321 -12.546 -2.872 1.00 58.88 100 PRO A N 1
ATOM 796 C CA . PRO A 1 100 ? 16.445 -11.813 -3.459 1.00 58.88 100 PRO A CA 1
ATOM 797 C C . PRO A 1 100 ? 16.475 -11.849 -4.994 1.00 58.88 100 PRO A C 1
ATOM 799 O O . PRO A 1 100 ? 17.133 -11.007 -5.604 1.00 58.88 100 PRO A O 1
ATOM 802 N N . SER A 1 101 ? 15.748 -12.774 -5.632 1.00 62.00 101 SER A N 1
ATOM 803 C CA . SER A 1 101 ? 15.620 -12.854 -7.095 1.00 62.00 101 SER A CA 1
ATOM 804 C C . SER A 1 101 ? 14.771 -11.730 -7.700 1.00 62.00 101 SER A C 1
ATOM 806 O O . SER A 1 101 ? 14.765 -11.575 -8.916 1.00 62.00 101 SER A O 1
ATOM 808 N N . ARG A 1 102 ? 14.069 -10.942 -6.873 1.00 57.06 102 ARG A N 1
ATOM 809 C CA . ARG A 1 102 ? 13.229 -9.811 -7.299 1.00 57.06 102 ARG A CA 1
ATOM 810 C C . ARG A 1 102 ? 13.932 -8.448 -7.242 1.00 57.06 102 ARG A C 1
ATOM 812 O O . ARG A 1 102 ? 13.292 -7.431 -7.494 1.00 57.06 102 ARG A O 1
ATOM 819 N N . ARG A 1 103 ? 15.227 -8.403 -6.905 1.00 50.47 103 ARG A N 1
ATOM 820 C CA . ARG A 1 103 ? 16.021 -7.164 -6.945 1.00 50.47 103 ARG A CA 1
ATOM 821 C C . ARG A 1 103 ? 16.282 -6.762 -8.400 1.00 50.47 103 ARG A C 1
ATOM 823 O O . ARG A 1 103 ? 17.128 -7.369 -9.050 1.00 50.47 103 ARG A O 1
ATOM 830 N N . TYR A 1 104 ? 15.554 -5.755 -8.874 1.00 50.97 104 TYR A N 1
ATOM 831 C CA . TYR A 1 104 ? 15.849 -5.019 -10.105 1.00 50.97 104 TYR A CA 1
ATOM 832 C C . TYR A 1 104 ? 16.676 -3.771 -9.797 1.00 50.97 104 TYR A C 1
ATOM 834 O O . TYR A 1 104 ? 16.346 -3.078 -8.805 1.00 50.97 104 TYR A O 1
#